Protein AF-A0A950TEB3-F1 (afdb_monomer)

Radius of gyration: 30.31 Å; Cα contacts (8 Å, |Δi|>4): 63; chains: 1; bounding box: 56×72×61 Å

pLDDT: mean 73.84, std 21.9, range [38.41, 98.5]

Foldseek 3Di:
DDDDDDPDDDPDDDDDDDPDDDPDDDDPPDPPPPPPPPPPPPVPPDDDDDFQDWFQFPVGTDTLVPADFQTWGQDPVRHTDGRHDDDDDDDDDDPPPD

Nearest PDB structures (foldseek):
  6rix-assembly2_B  TM=9.459E-01  e=7.468E-02  Mycobacterium intracellulare subsp. chimaera
  6riy-assembly1_A  TM=9.328E-01  e=6.552E-02  Mycobacterium intracellulare subsp. chimaera
  6own-assembly1_A  TM=9.244E-01  e=1.437E-01  Mycolicibacterium smegmatis
  6own-assembly2_B  TM=9.220E-01  e=2.589E-01  Mycolicibacterium smegmatis
  6rix-assembly1_A  TM=9.151E-01  e=5.316E-01  Mycobacterium intracellulare subsp. chimaera

Secondary structure (DSSP, 8-state):
--------------------------------------------SPPPPPTT-EEEETTEEEEGGG--TT-EEEPTTS-EEE-------PPPPPTT--

Sequence (98 aa):
MDTPQALVAVRRTRRNVMAMGKLLGAGLVGLALTSRGADAASNGGKPCFLRGTRIRTVDGDRKIEDIRIGDLIVTKSGAAKPVLWVARRRYRRSEGAR

Solvent-accessible surface area (backbone atoms only — not comparable to full-atom values): 7312 Å² total; per-residue (Å²): 142,87,86,80,88,79,97,81,74,78,97,70,82,90,77,88,88,88,84,85,91,89,87,88,81,94,66,101,76,74,92,64,78,78,73,73,72,75,75,70,79,67,72,81,64,76,89,78,82,60,85,75,42,71,41,55,31,84,93,42,75,41,41,54,83,74,65,50,67,62,44,44,33,53,41,96,87,68,50,70,43,62,35,85,72,83,88,87,84,87,83,75,84,64,90,81,86,121

Structure (mmCIF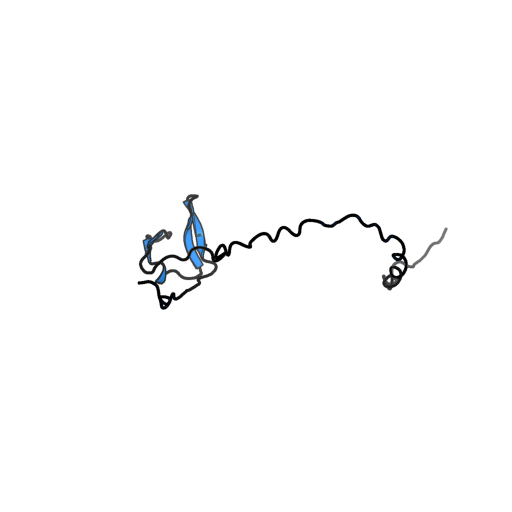, N/CA/C/O backbone):
data_AF-A0A950TEB3-F1
#
_entry.id   AF-A0A950TEB3-F1
#
loop_
_atom_site.group_PDB
_atom_site.id
_atom_site.type_symbol
_atom_site.label_atom_id
_atom_site.label_alt_id
_atom_site.label_comp_id
_atom_site.label_asym_id
_atom_site.label_entity_id
_atom_site.label_seq_id
_atom_site.pdbx_PDB_ins_code
_atom_site.Cartn_x
_atom_site.Cartn_y
_atom_site.Cartn_z
_atom_site.occupancy
_atom_site.B_iso_or_equiv
_atom_site.auth_seq_id
_atom_site.auth_comp_id
_atom_site.auth_asym_id
_atom_site.auth_atom_id
_atom_site.pdbx_PDB_model_num
ATOM 1 N N . MET A 1 1 ? -3.961 61.394 37.141 1.00 49.09 1 MET A N 1
ATOM 2 C CA . MET A 1 1 ? -4.840 60.226 36.964 1.00 49.09 1 MET A CA 1
ATOM 3 C C . MET A 1 1 ? -5.787 60.586 35.851 1.00 49.09 1 MET A C 1
ATOM 5 O O . MET A 1 1 ? -6.656 61.392 36.099 1.00 49.09 1 MET A O 1
ATOM 9 N N . ASP A 1 2 ? -5.481 60.129 34.640 1.00 39.03 2 ASP A N 1
ATOM 10 C CA . ASP A 1 2 ? -6.390 59.990 33.496 1.00 39.03 2 ASP A CA 1
ATOM 11 C C . ASP A 1 2 ? -5.512 59.629 32.298 1.00 39.03 2 ASP A C 1
ATOM 13 O O . ASP A 1 2 ? -4.739 60.442 31.792 1.00 39.03 2 ASP A O 1
ATOM 17 N N . THR A 1 3 ? -5.552 58.363 31.898 1.00 49.34 3 THR A N 1
ATOM 18 C CA . THR A 1 3 ? -4.884 57.879 30.690 1.00 49.34 3 THR A CA 1
ATOM 19 C C . THR A 1 3 ? -5.950 57.258 29.805 1.00 49.34 3 THR A C 1
ATOM 21 O O . THR A 1 3 ? -6.419 56.162 30.115 1.00 49.34 3 THR A O 1
ATOM 24 N N . PRO A 1 4 ? -6.341 57.921 28.707 1.00 50.03 4 PRO A N 1
ATOM 25 C CA . PRO A 1 4 ? -7.150 57.295 27.687 1.00 50.03 4 PRO A CA 1
ATOM 26 C C . PRO A 1 4 ? -6.335 56.976 26.422 1.00 50.03 4 PRO A C 1
ATOM 28 O O . PRO A 1 4 ? -5.582 57.795 25.907 1.00 50.03 4 PRO A O 1
ATOM 31 N N . GLN A 1 5 ? -6.604 55.772 25.907 1.00 52.50 5 GLN A N 1
ATOM 32 C CA . GLN A 1 5 ? -6.821 55.484 24.483 1.00 52.50 5 GLN A CA 1
ATOM 33 C C . GLN A 1 5 ? -5.599 55.552 23.547 1.00 52.50 5 GLN A C 1
ATOM 35 O O . GLN A 1 5 ? -5.329 56.582 22.945 1.00 52.50 5 GLN A O 1
ATOM 40 N N . ALA A 1 6 ? -4.955 54.404 23.292 1.00 41.72 6 ALA A N 1
ATOM 41 C CA . ALA A 1 6 ? -4.309 54.135 21.994 1.00 41.72 6 ALA A CA 1
ATOM 42 C C . ALA A 1 6 ? -4.015 52.637 21.766 1.00 41.72 6 ALA A C 1
ATOM 44 O O . ALA A 1 6 ? -2.977 52.263 21.220 1.00 41.72 6 ALA A O 1
ATOM 45 N N . LEU A 1 7 ? -4.920 51.742 22.173 1.00 51.38 7 LEU A N 1
ATOM 46 C CA . LEU A 1 7 ? -4.863 50.342 21.751 1.00 51.38 7 LEU A CA 1
ATOM 47 C C . LEU A 1 7 ? -5.655 50.226 20.449 1.00 51.38 7 LEU A C 1
ATOM 49 O O . LEU A 1 7 ? -6.820 49.873 20.483 1.00 51.38 7 LEU A O 1
ATOM 53 N N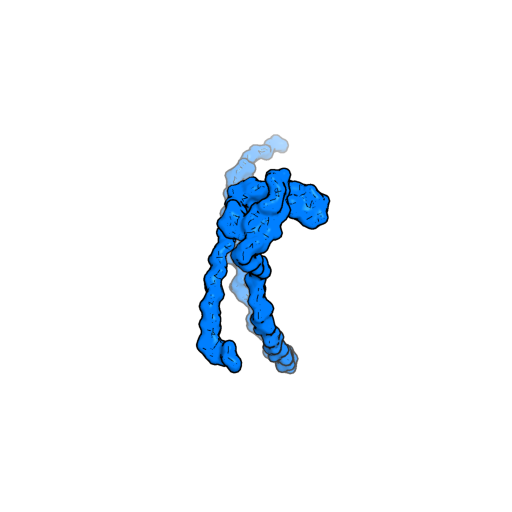 . VAL A 1 8 ? -5.034 50.652 19.343 1.00 50.34 8 VAL A N 1
ATOM 54 C CA . VAL A 1 8 ? -5.278 50.277 17.932 1.00 50.34 8 VAL A CA 1
ATOM 55 C C . VAL A 1 8 ? -4.402 51.205 17.083 1.00 50.34 8 VAL A C 1
ATOM 57 O O . VAL A 1 8 ? -4.807 52.261 16.617 1.00 50.34 8 VAL A O 1
ATOM 60 N N . ALA A 1 9 ? -3.146 50.813 16.894 1.00 39.84 9 ALA A N 1
ATOM 61 C CA . ALA A 1 9 ? -2.311 51.332 15.820 1.00 39.84 9 ALA A CA 1
ATOM 62 C C . ALA A 1 9 ? -1.303 50.253 15.429 1.00 39.84 9 ALA A C 1
ATOM 64 O O . ALA A 1 9 ? -0.160 50.217 15.864 1.00 39.84 9 ALA A O 1
ATOM 65 N N . VAL A 1 10 ? -1.798 49.331 14.607 1.00 49.16 10 VAL A N 1
ATOM 66 C CA . VAL A 1 10 ? -1.140 49.016 13.343 1.00 49.16 10 VAL A CA 1
ATOM 67 C C . VAL A 1 10 ? 0.341 48.643 13.485 1.00 49.16 10 VAL A C 1
ATOM 69 O O . VAL A 1 10 ? 1.259 49.450 13.376 1.00 49.16 10 VAL A O 1
ATOM 72 N N . ARG A 1 11 ? 0.539 47.332 13.618 1.00 50.28 11 ARG A N 1
ATOM 73 C CA . ARG A 1 11 ? 1.773 46.562 13.424 1.00 50.28 11 ARG A CA 1
ATOM 74 C C . ARG A 1 11 ? 2.303 46.715 11.986 1.00 50.28 11 ARG A C 1
ATOM 76 O O . ARG A 1 11 ? 2.378 45.742 11.236 1.00 50.28 11 ARG A O 1
ATOM 83 N N . ARG A 1 12 ? 2.625 47.942 11.568 1.00 50.41 12 ARG A N 1
ATOM 84 C CA . ARG A 1 12 ? 3.269 48.243 10.288 1.00 50.41 12 ARG A CA 1
ATOM 85 C C . ARG A 1 12 ? 4.773 48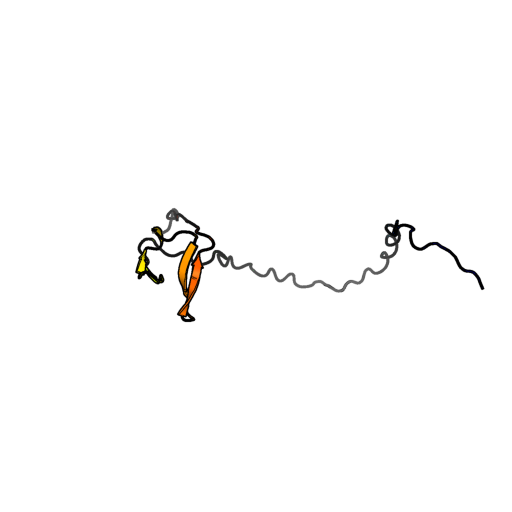.391 10.488 1.00 50.41 12 ARG A C 1
ATOM 87 O O . ARG A 1 12 ? 5.252 49.078 11.381 1.00 50.41 12 ARG A O 1
ATOM 94 N N . THR A 1 13 ? 5.482 47.739 9.570 1.00 59.41 13 THR A N 1
ATOM 95 C CA . THR A 1 13 ? 6.828 48.085 9.097 1.00 59.41 13 THR A CA 1
ATOM 96 C C . THR A 1 13 ? 7.976 47.992 10.097 1.00 59.41 13 THR A C 1
ATOM 98 O O . THR A 1 13 ? 8.495 48.991 10.573 1.00 59.41 13 THR A O 1
ATOM 101 N N . ARG A 1 14 ? 8.499 46.772 10.264 1.00 50.91 14 ARG A N 1
ATOM 102 C CA . ARG A 1 14 ? 9.954 46.560 10.366 1.00 50.91 14 ARG A CA 1
ATOM 103 C C . ARG A 1 14 ? 10.406 45.471 9.387 1.00 50.91 14 ARG A C 1
ATOM 105 O O . ARG A 1 14 ? 10.902 44.422 9.774 1.00 50.91 14 ARG A O 1
ATOM 112 N N . ARG A 1 15 ? 10.173 45.707 8.092 1.00 56.06 15 ARG A N 1
ATOM 113 C CA . ARG A 1 15 ? 11.055 45.205 7.025 1.00 56.06 15 ARG A CA 1
ATOM 114 C C . ARG A 1 15 ? 11.971 46.380 6.683 1.00 56.06 15 ARG A C 1
ATOM 116 O O . ARG A 1 15 ? 11.467 47.496 6.636 1.00 56.06 15 ARG A O 1
ATOM 12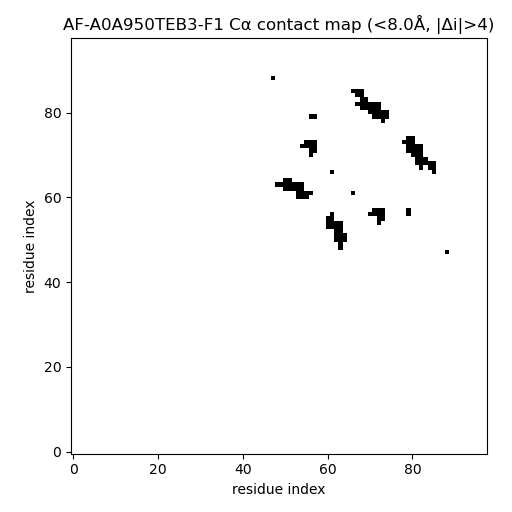3 N N . ASN A 1 16 ? 13.255 46.110 6.463 1.00 54.84 16 ASN A N 1
ATOM 124 C CA . ASN A 1 16 ? 14.356 47.060 6.227 1.00 54.84 16 ASN A CA 1
ATOM 125 C C . ASN A 1 16 ? 15.096 47.511 7.497 1.00 54.84 16 ASN A C 1
ATOM 127 O O . ASN A 1 16 ? 14.925 48.645 7.903 1.00 54.84 16 ASN A O 1
ATOM 131 N N . VAL A 1 17 ? 15.919 46.635 8.094 1.00 54.94 17 VAL A N 1
ATOM 132 C CA . VAL A 1 17 ? 17.318 46.907 8.519 1.00 54.94 17 VAL A CA 1
ATOM 133 C C . VAL A 1 17 ? 17.972 45.542 8.795 1.00 54.94 17 VAL A C 1
ATOM 135 O O . VAL A 1 17 ? 17.976 45.086 9.927 1.00 54.94 17 VAL A O 1
ATOM 138 N N . MET A 1 18 ? 18.458 44.844 7.767 1.00 44.50 18 MET A N 1
ATOM 139 C CA . MET A 1 18 ? 19.534 43.834 7.871 1.00 44.50 18 MET A CA 1
ATOM 140 C C . MET A 1 18 ? 20.128 43.632 6.471 1.00 44.50 18 MET A C 1
ATOM 142 O O . MET A 1 18 ? 20.039 42.571 5.863 1.00 44.50 18 MET A O 1
ATOM 146 N N . ALA A 1 19 ? 20.684 44.711 5.929 1.00 42.31 19 ALA A N 1
ATOM 147 C CA . ALA A 1 19 ? 21.546 44.683 4.759 1.00 42.31 19 ALA A CA 1
ATOM 148 C C . ALA A 1 19 ? 22.646 45.717 4.998 1.00 42.31 19 ALA A C 1
ATOM 150 O O . ALA A 1 19 ? 22.430 46.894 4.745 1.00 42.31 19 ALA A O 1
ATOM 151 N N . MET A 1 20 ? 23.753 45.275 5.601 1.00 52.34 20 MET A N 1
ATOM 152 C CA . MET A 1 20 ? 25.124 45.795 5.476 1.00 52.34 20 MET A CA 1
ATOM 153 C C . MET A 1 20 ? 25.954 45.263 6.646 1.00 52.34 20 MET A C 1
ATOM 155 O O . MET A 1 20 ? 25.668 45.559 7.801 1.00 52.34 20 MET A O 1
ATOM 159 N N . GLY A 1 21 ? 26.974 44.462 6.341 1.00 50.06 21 GLY A N 1
ATOM 160 C CA . GLY A 1 21 ? 27.936 43.985 7.334 1.00 50.06 21 GLY A CA 1
ATOM 161 C C . GLY A 1 21 ? 28.258 42.508 7.182 1.00 50.06 21 GLY A C 1
ATOM 162 O O . GLY A 1 21 ? 27.827 41.712 8.006 1.00 50.06 21 GLY A O 1
ATOM 163 N N . LYS A 1 22 ? 28.989 42.151 6.118 1.00 39.25 22 LYS A N 1
ATOM 164 C CA . LYS A 1 22 ? 29.796 40.919 6.007 1.00 39.25 22 LYS A CA 1
ATOM 165 C C . LYS A 1 22 ? 30.699 41.000 4.770 1.00 39.25 22 LYS A C 1
ATOM 167 O O . LYS A 1 22 ? 30.505 40.316 3.775 1.00 39.25 22 LYS A O 1
ATOM 172 N N . LEU A 1 23 ? 31.685 41.884 4.843 1.00 51.34 23 LEU A N 1
ATOM 173 C CA . LEU A 1 23 ? 32.872 41.887 3.991 1.00 51.34 23 LEU A CA 1
ATOM 174 C C . LEU A 1 23 ? 34.028 42.187 4.937 1.00 51.34 23 LEU A C 1
ATOM 176 O O . LEU A 1 23 ? 34.114 43.316 5.400 1.00 51.34 23 LEU A O 1
ATOM 180 N N . LEU A 1 24 ? 34.786 41.146 5.300 1.00 53.97 24 LEU A N 1
ATOM 181 C CA . LEU A 1 24 ? 36.176 41.124 5.791 1.00 53.97 24 LEU A CA 1
ATOM 182 C C . LEU A 1 24 ? 36.416 39.756 6.459 1.00 53.97 24 LEU A C 1
ATOM 184 O O . LEU A 1 24 ? 35.902 39.490 7.542 1.00 53.97 24 LEU A O 1
ATOM 188 N N . GLY A 1 25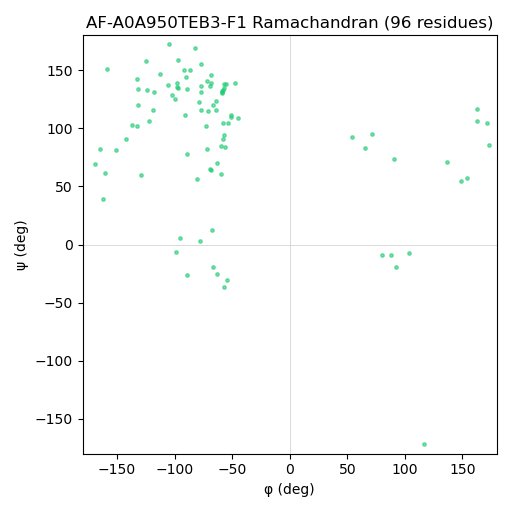 ? 37.167 38.874 5.793 1.00 38.41 25 GLY A N 1
ATOM 189 C CA . GLY A 1 25 ? 37.567 37.581 6.359 1.00 38.41 25 GLY A CA 1
ATOM 190 C C . GLY A 1 25 ? 37.845 36.498 5.319 1.00 38.41 25 GLY A C 1
ATOM 191 O O . GLY A 1 25 ? 37.209 35.450 5.342 1.00 38.41 25 GLY A O 1
ATOM 192 N N . ALA A 1 26 ? 38.774 36.748 4.394 1.00 52.72 26 ALA A N 1
ATOM 193 C CA . ALA A 1 26 ? 39.366 35.692 3.579 1.00 52.72 26 ALA A CA 1
ATOM 194 C C . ALA A 1 26 ? 40.318 34.865 4.464 1.00 52.72 26 ALA A C 1
ATOM 196 O O . ALA A 1 26 ? 41.419 35.311 4.776 1.00 52.72 26 ALA A O 1
ATOM 197 N N . GLY A 1 27 ? 39.872 33.686 4.902 1.00 47.38 27 GLY A N 1
ATOM 198 C CA . GLY A 1 27 ? 40.682 32.699 5.616 1.00 47.38 27 GLY A CA 1
ATOM 199 C C . GLY A 1 27 ? 40.745 31.402 4.815 1.00 47.38 27 GLY A C 1
ATOM 200 O O . GLY A 1 27 ? 39.722 30.760 4.595 1.00 47.38 27 GLY A O 1
ATOM 201 N N . LEU A 1 28 ? 41.945 31.034 4.367 1.00 53.03 28 LEU A N 1
ATOM 202 C CA . LEU A 1 28 ? 42.286 29.800 3.649 1.00 53.03 28 LEU A CA 1
ATOM 203 C C . LEU A 1 28 ? 42.161 28.556 4.554 1.00 53.03 28 LEU A C 1
ATOM 205 O O . LEU A 1 28 ? 43.146 27.884 4.843 1.00 53.03 28 LEU A O 1
ATOM 209 N N . VAL A 1 29 ? 40.955 28.238 5.021 1.00 55.16 29 VAL A N 1
ATOM 210 C CA . VAL A 1 29 ? 40.659 26.976 5.713 1.00 55.16 29 VAL A CA 1
ATOM 211 C C . VAL A 1 29 ? 39.388 26.398 5.118 1.00 55.16 29 VAL A C 1
ATOM 213 O O . VAL A 1 29 ? 38.283 26.837 5.421 1.00 55.16 29 VAL A O 1
ATOM 216 N N . GLY A 1 30 ? 39.559 25.402 4.252 1.00 47.97 30 GLY A N 1
ATOM 217 C CA . GLY A 1 30 ? 38.446 24.596 3.777 1.00 47.97 30 GLY A CA 1
ATOM 218 C C . GLY A 1 30 ? 38.598 24.074 2.359 1.00 47.97 30 GLY A C 1
ATOM 219 O O . GLY A 1 30 ? 37.661 24.210 1.580 1.00 47.97 30 GLY A O 1
ATOM 220 N N . LEU A 1 31 ? 39.688 23.362 2.036 1.00 56.12 31 LEU A N 1
ATOM 221 C CA . LEU A 1 31 ? 39.549 22.233 1.105 1.00 56.12 31 LEU A CA 1
ATOM 222 C C . LEU A 1 31 ? 38.761 21.141 1.847 1.00 56.12 31 LEU A C 1
ATOM 224 O O . LEU A 1 31 ? 39.285 20.094 2.220 1.00 56.12 31 LEU A O 1
ATOM 228 N N . ALA A 1 32 ? 37.505 21.451 2.169 1.00 54.97 32 ALA A N 1
ATOM 229 C CA . ALA A 1 32 ? 36.560 20.489 2.675 1.00 54.97 32 ALA A CA 1
ATOM 230 C C . ALA A 1 32 ? 36.364 19.500 1.536 1.00 54.97 32 ALA A C 1
ATOM 232 O O . ALA A 1 32 ? 35.927 19.878 0.445 1.00 54.97 32 ALA A O 1
ATOM 233 N N . LEU A 1 33 ? 36.764 18.254 1.784 1.00 57.56 33 LEU A N 1
ATOM 234 C CA . LEU A 1 33 ? 36.451 17.125 0.935 1.00 57.56 33 LEU A CA 1
ATOM 235 C C . LEU A 1 33 ? 34.970 17.230 0.589 1.00 57.56 33 LEU A C 1
ATOM 237 O O . LEU A 1 33 ? 34.110 17.019 1.443 1.00 57.56 33 LEU A O 1
ATOM 241 N N . THR A 1 34 ? 34.665 17.570 -0.661 1.00 55.50 34 THR A N 1
ATOM 242 C CA . THR A 1 34 ? 33.336 17.303 -1.185 1.00 55.50 34 THR A CA 1
ATOM 243 C C . THR A 1 34 ? 33.305 15.798 -1.372 1.00 55.50 34 THR A C 1
ATOM 245 O O . THR A 1 34 ? 33.599 15.265 -2.441 1.00 55.50 34 THR A O 1
ATOM 248 N N . SER A 1 35 ? 33.036 15.077 -0.281 1.00 55.19 35 SER A N 1
ATOM 249 C CA . SER A 1 35 ? 32.530 13.725 -0.377 1.00 55.19 35 SER A CA 1
ATOM 250 C C . SER A 1 35 ? 31.253 13.855 -1.192 1.00 55.19 35 SER A C 1
ATOM 252 O O . SER A 1 35 ? 30.187 14.203 -0.688 1.00 55.19 35 SER A O 1
ATOM 254 N N . ARG A 1 36 ? 31.384 13.647 -2.507 1.00 60.47 36 ARG A N 1
ATOM 255 C CA . ARG A 1 36 ? 30.268 13.252 -3.347 1.00 60.47 36 ARG A CA 1
ATOM 256 C C . ARG A 1 36 ? 29.787 11.961 -2.714 1.00 60.47 36 ARG A C 1
ATOM 258 O O . ARG A 1 36 ? 30.321 10.892 -2.997 1.00 60.47 36 ARG A O 1
ATOM 265 N N . GLY A 1 37 ? 28.847 12.084 -1.780 1.00 52.50 37 GLY A N 1
ATOM 266 C CA . GLY A 1 37 ? 27.974 10.988 -1.435 1.00 52.50 37 GLY A CA 1
ATOM 267 C C . GLY A 1 37 ? 27.427 10.534 -2.769 1.00 52.50 37 GLY A C 1
ATOM 268 O O . GLY A 1 37 ? 26.744 11.293 -3.451 1.00 52.50 37 GLY A O 1
ATOM 269 N N . ALA A 1 38 ? 27.860 9.359 -3.214 1.00 56.19 38 ALA A N 1
ATOM 270 C CA . ALA A 1 38 ? 27.164 8.683 -4.275 1.00 56.19 38 ALA A CA 1
ATOM 271 C C . ALA A 1 38 ? 25.750 8.525 -3.732 1.00 56.19 38 ALA A C 1
ATOM 273 O O . ALA A 1 38 ? 25.526 7.728 -2.818 1.00 56.19 38 ALA A O 1
ATOM 274 N N . ASP A 1 39 ? 24.831 9.350 -4.230 1.00 50.81 39 ASP A N 1
ATOM 275 C CA . ASP A 1 39 ? 23.410 9.100 -4.132 1.00 50.81 39 ASP A CA 1
ATOM 276 C C . ASP A 1 39 ? 23.212 7.767 -4.843 1.00 50.81 39 ASP A C 1
ATOM 278 O O . ASP A 1 39 ? 22.971 7.693 -6.049 1.00 50.81 39 ASP A O 1
ATOM 282 N N . ALA A 1 40 ? 23.423 6.677 -4.103 1.00 54.53 40 ALA A N 1
ATOM 283 C CA . ALA A 1 40 ? 22.916 5.387 -4.474 1.00 54.53 40 ALA A CA 1
ATOM 284 C C . ALA A 1 40 ? 21.450 5.675 -4.736 1.00 54.53 40 ALA A C 1
ATOM 286 O O . ALA A 1 40 ? 20.720 6.060 -3.818 1.00 54.53 40 ALA A O 1
ATOM 287 N N . ALA A 1 41 ? 21.059 5.581 -6.004 1.00 56.34 41 ALA A N 1
ATOM 288 C CA . ALA A 1 41 ? 19.685 5.612 -6.440 1.00 56.34 41 ALA A CA 1
ATOM 289 C C . ALA A 1 41 ? 19.000 4.386 -5.825 1.00 56.34 41 ALA A C 1
ATOM 291 O O . ALA A 1 41 ? 18.671 3.410 -6.496 1.00 56.34 41 ALA A O 1
ATOM 292 N N . SER A 1 42 ? 18.811 4.422 -4.506 1.00 55.09 42 SER A N 1
ATOM 293 C CA . SER A 1 42 ? 17.745 3.738 -3.828 1.00 55.09 42 SER A CA 1
ATOM 294 C C . SER A 1 42 ? 16.537 4.232 -4.581 1.00 55.09 42 SER A C 1
ATOM 296 O O . SER A 1 42 ? 16.199 5.415 -4.519 1.00 55.09 42 SER A O 1
ATOM 298 N N . ASN A 1 43 ? 15.998 3.366 -5.433 1.00 57.19 43 ASN A N 1
ATOM 299 C CA . ASN A 1 43 ? 14.738 3.584 -6.103 1.00 57.19 43 ASN A CA 1
ATOM 300 C C . ASN A 1 43 ? 13.716 3.812 -4.986 1.00 57.19 43 ASN A C 1
ATOM 302 O O . ASN A 1 43 ? 13.049 2.877 -4.560 1.00 57.19 43 ASN A O 1
ATOM 306 N N . GLY A 1 44 ? 13.617 5.048 -4.486 1.00 57.25 44 GLY A N 1
ATOM 307 C CA . GLY A 1 44 ? 12.860 5.449 -3.299 1.00 57.25 44 GLY A CA 1
ATOM 308 C C . GLY A 1 44 ? 11.350 5.329 -3.487 1.00 57.25 44 GLY A C 1
ATOM 309 O O . GLY A 1 44 ? 10.568 5.832 -2.683 1.00 57.25 44 GLY A O 1
ATOM 310 N N . GLY A 1 45 ? 10.927 4.657 -4.558 1.00 66.38 45 GLY A N 1
ATOM 311 C CA . GLY A 1 45 ? 9.583 4.157 -4.706 1.00 66.38 45 GLY A CA 1
ATOM 312 C C . GLY A 1 45 ? 9.331 3.110 -3.633 1.00 66.38 45 GLY A C 1
ATOM 313 O O . GLY A 1 45 ? 10.032 2.106 -3.536 1.00 66.38 45 GLY A O 1
ATOM 314 N N . LYS A 1 46 ? 8.290 3.339 -2.836 1.00 73.94 46 LYS A N 1
ATOM 315 C CA . LYS A 1 46 ? 7.706 2.295 -1.995 1.00 73.94 46 LYS A CA 1
ATOM 316 C C . LYS A 1 46 ? 7.493 1.028 -2.848 1.00 73.94 46 LYS A C 1
ATOM 318 O O . LYS A 1 46 ? 7.079 1.156 -4.008 1.00 73.94 46 LYS A O 1
ATOM 323 N N . PRO A 1 47 ? 7.777 -0.173 -2.314 1.00 81.62 47 PRO A N 1
ATOM 324 C CA . PRO A 1 47 ? 7.615 -1.406 -3.073 1.00 81.62 47 PRO A CA 1
ATOM 325 C C . PRO A 1 47 ? 6.160 -1.542 -3.537 1.00 81.62 47 PRO A C 1
ATOM 327 O O . PRO A 1 47 ? 5.228 -1.343 -2.761 1.00 81.62 47 PRO A O 1
ATOM 330 N N . CYS A 1 48 ? 5.972 -1.847 -4.820 1.00 90.56 48 CYS A N 1
ATOM 331 C CA . CYS A 1 48 ? 4.669 -2.191 -5.383 1.00 90.56 48 CYS A CA 1
ATOM 332 C C . CYS A 1 48 ? 4.479 -3.711 -5.324 1.00 90.56 48 CYS A C 1
ATOM 334 O O . CYS A 1 48 ? 5.447 -4.459 -5.452 1.00 90.56 48 CYS A O 1
ATOM 336 N N . PHE A 1 49 ? 3.238 -4.172 -5.194 1.00 94.00 49 PHE A N 1
ATOM 337 C CA . PHE A 1 49 ? 2.912 -5.593 -5.317 1.00 94.00 49 PHE A CA 1
ATOM 338 C C . PHE A 1 49 ? 2.668 -5.980 -6.780 1.00 94.00 49 PHE A C 1
ATOM 340 O O . PHE A 1 49 ? 2.217 -5.161 -7.586 1.00 94.00 49 PHE A O 1
ATOM 347 N N . LEU A 1 50 ? 2.962 -7.237 -7.121 1.00 94.31 50 LEU A N 1
ATOM 348 C CA . LEU A 1 50 ? 2.664 -7.794 -8.439 1.00 94.31 50 LEU A CA 1
ATOM 349 C C . LEU A 1 50 ? 1.173 -8.128 -8.559 1.00 94.31 50 LEU A C 1
ATOM 351 O O . LEU A 1 50 ? 0.488 -8.391 -7.573 1.00 94.31 50 LEU A O 1
ATOM 355 N N . ARG A 1 51 ? 0.667 -8.146 -9.795 1.00 95.06 51 ARG A N 1
ATOM 356 C CA . ARG A 1 51 ? -0.709 -8.571 -10.078 1.00 95.06 51 ARG A CA 1
ATOM 357 C C . ARG A 1 51 ? -0.960 -9.979 -9.523 1.00 95.06 51 ARG A C 1
ATOM 359 O O . ARG A 1 51 ? -0.112 -10.856 -9.675 1.00 95.06 51 ARG A O 1
ATOM 366 N N . GLY A 1 52 ? -2.123 -10.194 -8.913 1.00 97.25 52 GLY A N 1
ATOM 367 C CA . GLY A 1 52 ? -2.514 -11.468 -8.311 1.00 97.25 52 GLY A CA 1
ATOM 368 C C . GLY A 1 52 ? -2.078 -11.653 -6.855 1.00 97.25 52 GLY A C 1
ATOM 369 O O . GLY A 1 52 ? -2.556 -12.588 -6.211 1.00 97.25 52 GLY A O 1
ATOM 370 N N . THR A 1 53 ? -1.236 -10.769 -6.301 1.00 97.56 53 THR A N 1
ATOM 371 C CA . THR A 1 53 ? -0.941 -10.768 -4.860 1.00 97.56 53 THR A CA 1
ATOM 372 C C . THR A 1 53 ? -2.232 -10.583 -4.062 1.00 97.56 53 THR A C 1
ATOM 374 O O . THR A 1 53 ? -3.007 -9.669 -4.339 1.00 97.56 53 THR A O 1
ATOM 377 N N . ARG A 1 54 ? -2.464 -11.446 -3.067 1.00 98.25 54 ARG A N 1
ATOM 378 C CA . ARG A 1 54 ? -3.612 -11.358 -2.157 1.00 98.25 54 ARG A CA 1
ATOM 379 C C . ARG A 1 54 ? -3.283 -10.494 -0.943 1.00 98.25 54 ARG A C 1
ATOM 381 O O . ARG A 1 54 ? -2.230 -10.660 -0.336 1.00 98.25 54 ARG A O 1
ATOM 388 N N . ILE A 1 55 ? -4.196 -9.592 -0.603 1.00 97.69 55 ILE A N 1
ATOM 389 C CA . ILE A 1 55 ? -4.129 -8.676 0.533 1.00 97.69 55 ILE A CA 1
ATOM 390 C C . ILE A 1 55 ? -5.295 -8.994 1.470 1.00 97.69 55 ILE A C 1
ATOM 392 O O . ILE A 1 55 ? -6.441 -9.075 1.026 1.00 97.69 55 ILE A O 1
ATOM 396 N N . ARG A 1 56 ? -5.005 -9.142 2.766 1.00 98.12 56 ARG A N 1
ATOM 397 C CA . ARG A 1 56 ? -6.016 -9.400 3.795 1.00 98.12 56 ARG A CA 1
ATOM 398 C C . ARG A 1 56 ? -6.869 -8.156 4.034 1.00 98.12 56 ARG A C 1
ATOM 400 O O . ARG A 1 56 ? -6.371 -7.151 4.546 1.00 98.12 56 ARG A O 1
ATOM 407 N N . THR A 1 57 ? -8.151 -8.237 3.707 1.00 98.19 57 THR A N 1
ATOM 408 C CA . THR A 1 57 ? -9.163 -7.246 4.090 1.00 98.19 57 THR A CA 1
ATOM 409 C C . THR A 1 57 ? -10.027 -7.796 5.224 1.00 98.19 57 THR A C 1
ATOM 411 O O . THR A 1 57 ? -9.906 -8.964 5.605 1.00 98.19 57 THR A O 1
ATOM 414 N N . VAL A 1 58 ? -10.889 -6.949 5.787 1.00 97.81 58 VAL A N 1
ATOM 415 C CA . VAL A 1 58 ? -11.877 -7.368 6.798 1.00 97.81 58 VAL A CA 1
ATOM 416 C C . VAL A 1 58 ? -12.898 -8.381 6.259 1.00 97.81 58 VAL A C 1
ATOM 418 O O . VAL A 1 58 ? -13.395 -9.196 7.026 1.00 97.81 58 VAL A O 1
ATOM 421 N N . ASP A 1 59 ? -13.137 -8.388 4.945 1.00 96.44 59 ASP A N 1
ATOM 422 C CA . ASP A 1 59 ? -14.081 -9.287 4.261 1.00 96.44 59 ASP A CA 1
ATOM 423 C C . ASP A 1 59 ? -13.398 -10.543 3.683 1.00 96.44 59 ASP A C 1
ATOM 425 O O . ASP A 1 59 ? -14.019 -11.328 2.965 1.00 96.44 59 ASP A O 1
ATOM 429 N N . GLY A 1 60 ? -12.100 -10.726 3.950 1.00 97.12 60 GLY A N 1
ATOM 430 C CA . GLY A 1 60 ? -11.286 -11.822 3.426 1.00 97.12 60 GLY A CA 1
ATOM 431 C C . GLY A 1 60 ? -10.143 -11.363 2.518 1.00 97.12 60 GLY A C 1
ATOM 432 O O . GLY A 1 60 ? -9.815 -10.186 2.416 1.00 97.12 60 GLY A O 1
ATOM 433 N N . ASP A 1 61 ? -9.469 -12.312 1.870 1.00 98.19 61 ASP A N 1
ATOM 434 C CA . ASP A 1 61 ? -8.344 -11.993 0.988 1.00 98.19 61 ASP A CA 1
ATOM 435 C C . ASP A 1 61 ? -8.827 -11.493 -0.381 1.00 98.19 61 ASP A C 1
ATOM 437 O O . ASP A 1 61 ? -9.498 -12.218 -1.120 1.00 98.19 61 A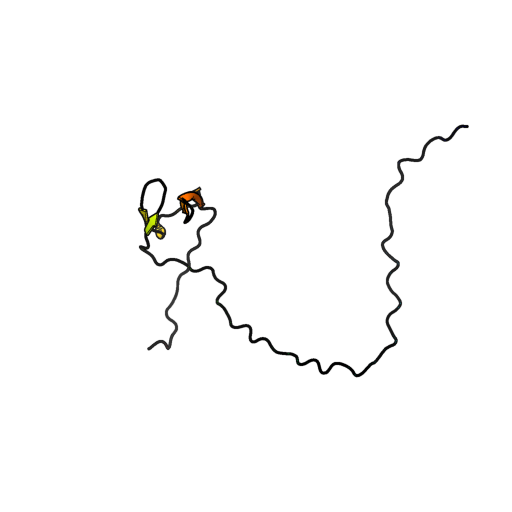SP A O 1
ATOM 441 N N . ARG A 1 62 ? -8.411 -10.283 -0.767 1.00 98.06 62 ARG A N 1
ATOM 442 C CA . ARG A 1 62 ? -8.698 -9.682 -2.081 1.00 98.06 62 ARG A CA 1
ATOM 443 C C . ARG A 1 62 ? -7.413 -9.537 -2.898 1.00 98.06 62 ARG A C 1
ATOM 445 O O . ARG A 1 62 ? -6.343 -9.307 -2.342 1.00 98.06 62 ARG A O 1
ATOM 452 N N . LYS A 1 63 ? -7.482 -9.678 -4.225 1.00 98.38 63 LYS A N 1
ATOM 453 C CA . LYS A 1 63 ? -6.320 -9.420 -5.093 1.00 98.38 63 LYS A CA 1
ATOM 454 C C . LYS A 1 63 ? -5.975 -7.931 -5.091 1.00 98.38 63 LYS A C 1
ATOM 456 O O . LYS A 1 63 ? -6.872 -7.093 -5.056 1.00 98.38 63 LYS A O 1
ATOM 461 N N . ILE A 1 64 ? -4.689 -7.597 -5.188 1.00 97.81 64 ILE A N 1
ATOM 462 C CA . ILE A 1 64 ? -4.214 -6.208 -5.179 1.00 97.81 64 ILE A CA 1
ATOM 463 C C . ILE A 1 64 ? -4.847 -5.358 -6.289 1.00 97.81 64 ILE A C 1
ATOM 465 O O . ILE A 1 64 ? -5.149 -4.190 -6.062 1.00 97.81 64 ILE A O 1
ATOM 469 N N . GLU A 1 65 ? -5.088 -5.924 -7.477 1.00 97.50 65 GLU A N 1
ATOM 470 C CA . GLU A 1 65 ? -5.717 -5.196 -8.587 1.00 97.50 65 GLU A CA 1
ATOM 471 C C . GLU A 1 65 ? -7.180 -4.791 -8.333 1.00 97.50 65 GLU A C 1
ATOM 473 O O . GLU A 1 65 ? -7.660 -3.858 -8.985 1.00 97.50 65 GLU A O 1
ATOM 478 N N . ASP A 1 66 ? -7.843 -5.446 -7.375 1.00 97.81 66 ASP A N 1
ATOM 479 C CA . ASP A 1 66 ? -9.245 -5.227 -7.011 1.00 97.81 66 ASP A CA 1
ATOM 480 C C . ASP A 1 66 ? -9.401 -4.321 -5.772 1.00 97.81 66 ASP A C 1
ATOM 482 O O . ASP A 1 66 ? -10.523 -3.948 -5.425 1.00 97.81 66 ASP A O 1
ATOM 486 N N . ILE A 1 67 ? -8.297 -3.954 -5.105 1.00 98.12 67 ILE A N 1
ATOM 487 C CA . ILE A 1 67 ? -8.297 -3.030 -3.964 1.00 98.12 67 ILE A CA 1
ATOM 488 C C . ILE A 1 67 ? -8.640 -1.607 -4.425 1.00 98.12 67 ILE A C 1
ATOM 490 O O . ILE A 1 67 ? -8.114 -1.102 -5.424 1.00 98.12 67 ILE A O 1
ATOM 494 N N . ARG A 1 68 ? -9.501 -0.932 -3.664 1.00 97.69 68 ARG A N 1
ATOM 495 C CA . ARG A 1 68 ? -9.979 0.433 -3.904 1.00 97.69 68 ARG A CA 1
ATOM 496 C C . ARG A 1 68 ? -9.728 1.320 -2.688 1.00 97.69 68 ARG A C 1
ATOM 498 O O . ARG A 1 68 ? -9.583 0.845 -1.566 1.00 97.69 68 ARG A O 1
ATOM 505 N N . ILE A 1 69 ? -9.687 2.631 -2.920 1.00 98.38 69 ILE A N 1
ATOM 506 C CA . ILE A 1 69 ? -9.667 3.627 -1.841 1.00 98.38 69 ILE A CA 1
ATOM 507 C C . ILE A 1 69 ? -10.903 3.413 -0.959 1.00 98.38 69 ILE A C 1
ATOM 509 O O . ILE A 1 69 ? -12.002 3.221 -1.475 1.00 98.38 69 ILE A O 1
ATOM 513 N N . GLY A 1 70 ? -10.708 3.430 0.356 1.00 98.19 70 GLY A N 1
ATOM 514 C CA . GLY A 1 70 ? -11.737 3.151 1.355 1.00 98.19 70 GLY A CA 1
ATOM 515 C C . GLY A 1 70 ? -11.812 1.691 1.808 1.00 98.19 70 GLY A C 1
ATOM 516 O O . GLY A 1 70 ? -12.312 1.455 2.905 1.00 98.19 70 GLY A O 1
ATOM 517 N N . ASP A 1 71 ? -11.270 0.728 1.048 1.00 98.31 71 ASP A N 1
ATOM 518 C CA . ASP A 1 71 ? -11.211 -0.668 1.503 1.00 98.31 71 ASP A CA 1
ATOM 519 C C . ASP A 1 71 ? -10.451 -0.762 2.837 1.00 98.31 71 ASP A C 1
ATOM 521 O O . ASP A 1 71 ? -9.411 -0.124 3.022 1.00 98.31 71 ASP A O 1
ATOM 525 N N . LEU A 1 72 ? -10.948 -1.578 3.766 1.00 98.50 72 LEU A N 1
ATOM 526 C CA . LEU A 1 72 ? -10.324 -1.784 5.072 1.00 98.50 72 LEU A CA 1
ATOM 527 C C . LEU A 1 72 ? -9.339 -2.959 5.024 1.00 98.50 72 LEU A C 1
ATOM 529 O O . LEU A 1 72 ? -9.738 -4.120 4.912 1.00 98.50 72 LEU A O 1
ATOM 533 N N . ILE A 1 73 ? -8.045 -2.656 5.144 1.00 98.06 73 ILE A N 1
ATOM 534 C CA . ILE A 1 73 ? -6.949 -3.636 5.146 1.00 98.06 73 ILE A CA 1
ATOM 535 C C . ILE A 1 73 ? -6.541 -3.954 6.575 1.00 98.06 73 ILE A C 1
ATOM 537 O O . ILE A 1 73 ? -6.348 -3.046 7.388 1.00 98.06 73 ILE A O 1
ATOM 541 N N . VAL A 1 74 ? -6.345 -5.237 6.868 1.00 98.00 74 VAL A N 1
ATOM 542 C CA . VAL A 1 74 ? -5.784 -5.669 8.148 1.00 98.00 74 VAL A CA 1
ATOM 543 C C . VAL A 1 74 ? -4.280 -5.425 8.115 1.00 98.00 74 VAL A C 1
ATOM 545 O O . VAL A 1 74 ? -3.546 -5.993 7.307 1.00 98.00 74 VAL A O 1
ATOM 548 N N . THR A 1 75 ? -3.811 -4.541 8.985 1.00 96.25 75 THR A N 1
ATOM 549 C CA . THR A 1 75 ? -2.384 -4.227 9.114 1.00 96.25 75 THR A CA 1
ATOM 550 C C . THR A 1 75 ? -1.672 -5.259 9.988 1.00 96.25 75 THR A C 1
ATOM 552 O O . THR A 1 75 ? -2.307 -6.048 10.684 1.00 96.25 75 THR A O 1
ATOM 555 N N . LYS A 1 76 ? -0.332 -5.238 10.009 1.00 95.25 76 LYS A N 1
ATOM 556 C CA . LYS A 1 76 ? 0.476 -6.152 10.839 1.00 95.25 76 LYS A CA 1
ATOM 557 C C . LYS A 1 76 ? 0.095 -6.121 12.329 1.00 95.25 76 LYS A C 1
ATOM 559 O O . LYS A 1 76 ? 0.232 -7.135 13.000 1.00 95.25 76 LYS A O 1
ATOM 564 N N . SER A 1 77 ? -0.385 -4.988 12.846 1.00 96.94 77 SER A N 1
ATOM 565 C CA . SER A 1 77 ? -0.842 -4.873 14.237 1.00 96.94 77 SER A CA 1
ATOM 566 C C . SER A 1 77 ? -2.235 -5.474 14.4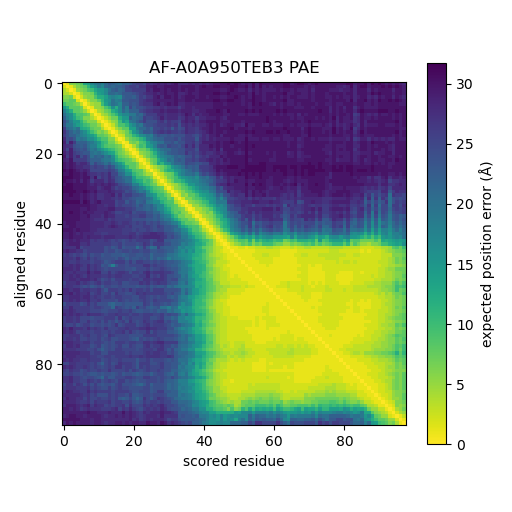81 1.00 96.94 77 SER A C 1
ATOM 568 O O . SER A 1 77 ? -2.774 -5.311 15.569 1.00 96.94 77 SER A O 1
ATOM 570 N N . GLY A 1 78 ? -2.862 -6.082 13.469 1.00 95.12 78 GLY A N 1
ATOM 571 C CA . GLY A 1 78 ? -4.235 -6.592 13.514 1.00 95.12 78 GLY A CA 1
ATOM 572 C C . GLY A 1 78 ? -5.313 -5.521 13.325 1.00 95.12 78 GLY A C 1
ATOM 573 O O . GLY A 1 78 ? -6.480 -5.849 13.142 1.00 95.12 78 GLY A O 1
ATOM 574 N N . ALA A 1 79 ? -4.948 -4.235 13.318 1.00 97.62 79 ALA A N 1
ATOM 575 C CA . ALA A 1 79 ? -5.906 -3.150 13.143 1.00 97.62 79 ALA A CA 1
ATOM 576 C C . ALA A 1 79 ? -6.319 -3.003 11.672 1.00 97.62 79 ALA A C 1
ATOM 578 O O . ALA A 1 79 ? -5.457 -2.986 10.786 1.00 97.62 79 ALA A O 1
ATOM 579 N N . ALA A 1 80 ? -7.617 -2.816 11.426 1.00 98.31 80 ALA A N 1
ATOM 580 C CA . ALA A 1 80 ? -8.141 -2.453 10.115 1.00 98.31 80 ALA A CA 1
ATOM 581 C C . ALA A 1 80 ? -7.902 -0.961 9.829 1.00 98.31 80 ALA A C 1
ATOM 583 O O . ALA A 1 80 ? -8.188 -0.102 10.670 1.00 98.31 80 ALA A O 1
ATOM 584 N N . LYS A 1 81 ? -7.364 -0.639 8.650 1.00 98.50 81 LYS A N 1
ATOM 585 C CA . L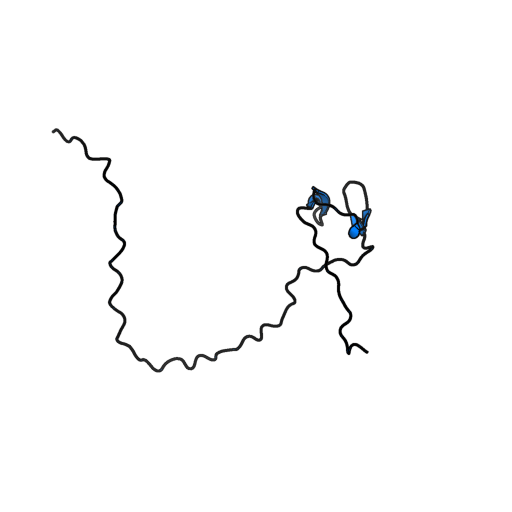YS A 1 81 ? -7.118 0.740 8.202 1.00 98.50 81 LYS A CA 1
ATOM 586 C C . LYS A 1 81 ? -7.621 0.940 6.772 1.00 98.50 81 LYS A C 1
ATOM 588 O O . LYS A 1 81 ? -7.456 0.030 5.959 1.00 98.50 81 LYS A O 1
ATOM 593 N N . PRO A 1 82 ? -8.194 2.111 6.449 1.00 98.44 82 PRO A N 1
ATOM 594 C CA . PRO A 1 82 ? -8.657 2.390 5.100 1.00 98.44 82 PRO A CA 1
ATOM 595 C C . PRO A 1 82 ? -7.478 2.606 4.150 1.00 98.44 82 PRO A C 1
A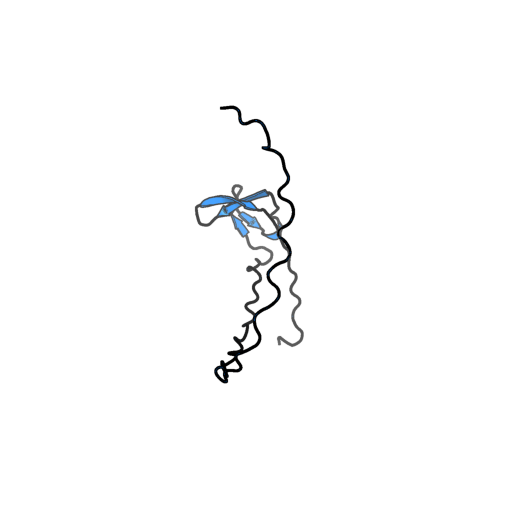TOM 597 O O . PRO A 1 82 ? -6.495 3.274 4.487 1.00 98.44 82 PRO A O 1
ATOM 600 N N . VAL A 1 83 ? -7.601 2.091 2.932 1.00 98.00 83 VAL A N 1
ATOM 601 C CA . VAL A 1 83 ? -6.734 2.478 1.818 1.00 98.00 83 VAL A CA 1
ATOM 602 C C . VAL A 1 83 ? -7.018 3.934 1.469 1.00 98.00 83 VAL A C 1
ATOM 604 O O . VAL A 1 83 ? -8.133 4.276 1.093 1.00 98.00 83 VAL A O 1
ATOM 607 N N . LEU A 1 84 ? -6.010 4.799 1.564 1.00 97.50 84 LEU A N 1
ATOM 608 C CA . LEU A 1 84 ? -6.166 6.224 1.243 1.00 97.50 84 LEU A CA 1
ATOM 609 C C . LEU A 1 84 ? -5.891 6.525 -0.233 1.00 97.50 84 LEU A C 1
ATOM 611 O O . LEU A 1 84 ? -6.400 7.497 -0.780 1.00 97.50 84 LEU A O 1
ATOM 615 N N . TRP A 1 85 ? -5.070 5.697 -0.880 1.00 96.56 85 TRP A N 1
ATOM 616 C CA . TRP A 1 85 ? -4.634 5.905 -2.253 1.00 96.56 85 TRP A CA 1
ATOM 617 C C . TRP A 1 85 ? -4.163 4.601 -2.902 1.00 96.56 85 TRP A C 1
ATOM 619 O O . TRP A 1 85 ? -3.638 3.719 -2.223 1.00 96.56 85 TRP A O 1
ATOM 629 N N . VAL A 1 86 ? -4.316 4.505 -4.226 1.00 95.50 86 VAL A N 1
ATOM 630 C CA . VAL A 1 86 ? -3.871 3.360 -5.031 1.00 95.50 86 VAL A CA 1
ATOM 631 C C . VAL A 1 86 ? -3.095 3.852 -6.254 1.00 95.50 86 VAL A C 1
ATOM 633 O O . VAL A 1 86 ? -3.644 4.546 -7.108 1.00 95.50 86 VAL A O 1
ATOM 636 N N . ALA A 1 87 ? -1.830 3.439 -6.371 1.00 93.12 87 ALA A N 1
ATOM 637 C CA . ALA A 1 87 ? -1.019 3.608 -7.578 1.00 93.12 87 ALA A CA 1
ATOM 638 C C . ALA A 1 87 ? -1.011 2.354 -8.445 1.00 93.12 87 ALA A C 1
ATOM 640 O O . ALA A 1 87 ? -1.168 1.233 -7.962 1.00 93.12 87 ALA A O 1
ATOM 641 N N . ARG A 1 88 ? -0.691 2.539 -9.728 1.00 92.44 88 ARG A N 1
ATOM 642 C CA . ARG A 1 88 ? -0.363 1.450 -10.651 1.00 92.44 88 ARG A CA 1
ATOM 643 C C . ARG A 1 88 ? 0.910 1.800 -11.408 1.00 92.44 88 ARG A C 1
ATOM 645 O O . ARG A 1 88 ? 1.032 2.905 -11.930 1.00 92.44 88 ARG A O 1
ATOM 652 N N . ARG A 1 89 ? 1.844 0.853 -11.500 1.00 88.56 89 ARG A N 1
ATOM 653 C CA . ARG A 1 89 ? 3.088 1.007 -12.264 1.00 88.56 89 ARG A CA 1
ATOM 654 C C . ARG A 1 89 ? 3.213 -0.119 -13.278 1.00 88.56 89 ARG A C 1
ATOM 656 O O . ARG A 1 89 ? 3.003 -1.282 -12.947 1.00 88.56 89 ARG A O 1
ATOM 663 N N . ARG A 1 90 ? 3.547 0.234 -14.520 1.00 87.31 90 ARG A N 1
ATOM 664 C CA . ARG A 1 90 ? 3.890 -0.730 -15.570 1.00 87.31 90 ARG A CA 1
ATOM 665 C C . ARG A 1 90 ? 5.401 -0.744 -15.732 1.00 87.31 90 ARG A C 1
ATOM 667 O O . ARG A 1 90 ? 6.007 0.309 -15.909 1.00 87.31 90 ARG A O 1
ATOM 674 N N . TYR A 1 91 ? 5.988 -1.931 -15.684 1.00 83.88 91 TYR A N 1
ATOM 675 C CA . TYR A 1 91 ? 7.393 -2.133 -16.001 1.00 83.88 91 TYR A CA 1
ATOM 676 C C . TYR A 1 91 ? 7.481 -2.655 -17.429 1.00 83.88 91 TYR A C 1
ATOM 678 O O . TYR A 1 91 ? 6.830 -3.640 -17.774 1.00 83.88 91 TYR A O 1
ATOM 686 N N . ARG A 1 92 ? 8.262 -1.976 -18.268 1.00 86.12 92 ARG A N 1
ATOM 687 C CA . ARG A 1 92 ? 8.749 -2.576 -19.508 1.00 86.12 92 ARG A CA 1
ATOM 688 C C . ARG A 1 92 ? 10.079 -3.240 -19.207 1.00 86.12 92 ARG A C 1
ATOM 690 O O . ARG A 1 92 ? 10.858 -2.729 -18.405 1.00 86.12 92 ARG A O 1
ATOM 697 N N . ARG A 1 93 ? 10.325 -4.374 -19.853 1.00 83.88 93 ARG A N 1
ATOM 698 C CA . ARG A 1 93 ? 11.656 -4.970 -19.883 1.00 83.88 93 ARG A CA 1
ATOM 699 C C . ARG A 1 93 ? 12.608 -3.952 -20.512 1.00 83.88 93 ARG A C 1
ATOM 701 O O . ARG A 1 93 ? 12.271 -3.388 -21.551 1.00 83.88 93 ARG A O 1
ATOM 708 N N . SER A 1 94 ? 13.752 -3.700 -19.888 1.00 82.12 94 SER A N 1
ATOM 709 C CA . SER A 1 94 ? 14.811 -2.932 -20.537 1.00 82.12 94 SER A CA 1
ATOM 710 C C . SER A 1 94 ? 15.390 -3.751 -21.690 1.00 82.12 94 SER A C 1
ATOM 712 O O . SER A 1 94 ? 15.569 -4.972 -21.585 1.00 82.12 94 SER A O 1
ATOM 714 N N . GLU A 1 95 ? 15.664 -3.095 -22.815 1.00 77.31 95 GLU A N 1
ATOM 715 C CA . GLU A 1 95 ? 16.517 -3.690 -23.840 1.00 77.31 95 GLU A CA 1
ATOM 716 C C . GLU A 1 95 ? 17.878 -4.028 -23.214 1.00 77.31 95 GLU A C 1
ATOM 718 O O . GLU A 1 95 ? 18.430 -3.238 -22.453 1.00 77.31 95 GLU A O 1
ATOM 723 N N . GLY A 1 96 ? 18.371 -5.245 -23.465 1.00 67.69 96 GLY A N 1
ATOM 724 C CA . GLY A 1 96 ? 19.680 -5.713 -22.987 1.00 67.69 96 GLY A CA 1
ATOM 725 C C . GLY A 1 96 ? 19.694 -6.675 -21.792 1.00 67.69 96 GLY A C 1
ATOM 726 O O . GLY A 1 96 ? 20.742 -7.231 -21.504 1.00 67.69 96 GLY A O 1
ATOM 727 N N . ALA A 1 97 ? 18.571 -6.951 -21.121 1.00 65.75 97 ALA A N 1
ATOM 728 C CA . ALA A 1 97 ? 18.545 -7.917 -20.010 1.00 65.75 97 ALA A CA 1
ATOM 729 C C . ALA A 1 97 ? 18.468 -9.383 -20.497 1.00 65.75 97 ALA A C 1
ATOM 731 O O . ALA A 1 97 ? 17.477 -10.053 -20.209 1.00 65.75 97 ALA A O 1
ATOM 732 N N . ARG A 1 98 ? 19.400 -9.862 -21.330 1.00 59.03 98 ARG A N 1
ATOM 733 C CA . ARG A 1 98 ? 19.500 -11.287 -21.711 1.00 59.03 98 ARG A CA 1
ATOM 734 C C . ARG A 1 98 ? 20.708 -11.934 -21.061 1.00 59.03 98 ARG A C 1
ATOM 736 O O . ARG A 1 98 ? 21.766 -11.276 -21.064 1.00 59.03 98 ARG A O 1
#

Mean predicted aligned error: 17.78 Å